Protein AF-A0A1B1AIW1-F1 (afdb_monomer_lite)

Foldseek 3Di:
DDDDDDDDDPPDPDPPDDPVVVVVVVVVVVCVDVVNVPDPVVVLVLLLLLLVLLQVLLVVLQVVLVCCQVCVVVCLVVQLVCLVDLVNLLVQLQVLLVQLCCQCVSQVDDPDPSSVVSNVSSVVSNVSSCCSNPPSVVVNVVSVVCSVCVVVSNVVSVVSNVSSNVSNCSNPPPDSPD

Organism: NCBI:txid1759059

Sequence (178 aa):
MAYAGHALRHDAFAPKHDPIAANTRLIRRIDALPLSREGNPMTEAQAAATRFCARVIGPYYIVMAITLLTRQHTFELLLPTFMQNAPLVLTAGAFTLIAGLVLFTGHHHWSSPAAIAVSLTGILAALKGASLMAAPEFGAQLTAITIRAPLLLQGAAVLLLLFGAWLSFVGWFAKRSA

pLDDT: mean 85.56, std 14.6, range [38.72, 98.44]

Radius of gyration: 31.73 Å; chains: 1; bounding box: 42×29×128 Å

Structure (mmCIF, N/CA/C/O backbone):
data_AF-A0A1B1AIW1-F1
#
_entry.id   AF-A0A1B1AIW1-F1
#
loop_
_atom_site.group_PDB
_atom_site.id
_atom_site.type_symbol
_atom_site.label_atom_id
_atom_site.label_alt_id
_atom_site.label_comp_id
_atom_site.label_asym_id
_atom_site.label_entity_id
_atom_site.label_seq_id
_atom_site.pdbx_PDB_ins_code
_atom_site.Cartn_x
_atom_site.Cartn_y
_atom_site.Cartn_z
_atom_site.occupancy
_atom_site.B_iso_or_equiv
_atom_site.auth_seq_id
_atom_site.auth_comp_id
_atom_site.auth_asym_id
_atom_site.auth_atom_id
_atom_site.pdbx_PDB_model_num
ATOM 1 N N . MET A 1 1 ? 14.151 2.125 -108.365 1.00 48.06 1 MET A N 1
ATOM 2 C CA . MET A 1 1 ? 14.372 3.245 -107.425 1.00 48.06 1 MET A CA 1
ATOM 3 C C . MET A 1 1 ? 13.626 2.927 -106.139 1.00 48.06 1 MET A C 1
ATOM 5 O O . MET A 1 1 ? 12.408 2.996 -106.135 1.00 48.06 1 MET A O 1
ATOM 9 N N . ALA A 1 2 ? 14.335 2.478 -105.101 1.00 45.22 2 ALA A N 1
ATOM 10 C CA . ALA A 1 2 ? 13.767 2.101 -103.807 1.00 45.22 2 ALA A CA 1
ATOM 11 C C . ALA A 1 2 ? 14.325 3.055 -102.744 1.00 45.22 2 ALA A C 1
ATOM 13 O O . ALA A 1 2 ? 15.537 3.098 -102.549 1.00 45.22 2 ALA A O 1
ATOM 14 N N . TYR A 1 3 ? 13.458 3.838 -102.101 1.00 44.50 3 TYR A N 1
ATOM 15 C CA . TYR A 1 3 ? 13.827 4.677 -100.961 1.00 44.50 3 TYR A CA 1
ATOM 16 C C . TYR A 1 3 ? 13.468 3.941 -99.669 1.00 44.50 3 TYR A C 1
ATOM 18 O O . TYR A 1 3 ? 12.305 3.640 -99.408 1.00 44.50 3 TYR A O 1
ATOM 26 N N . ALA A 1 4 ? 14.506 3.607 -98.905 1.00 51.66 4 ALA A N 1
ATOM 27 C CA . ALA A 1 4 ? 14.448 2.896 -97.639 1.00 51.66 4 ALA A CA 1
ATOM 28 C C . ALA A 1 4 ? 14.027 3.830 -96.492 1.00 51.66 4 ALA A C 1
ATOM 30 O O . ALA A 1 4 ? 14.515 4.955 -96.379 1.00 51.66 4 ALA A O 1
ATOM 31 N N . GLY A 1 5 ? 13.129 3.340 -95.634 1.00 53.28 5 GLY A N 1
ATOM 32 C CA . GLY A 1 5 ? 12.676 4.020 -94.426 1.00 53.28 5 GLY A CA 1
ATOM 33 C C . GLY A 1 5 ? 13.769 4.078 -93.359 1.00 53.28 5 GLY A C 1
ATOM 34 O O . GLY A 1 5 ? 14.311 3.054 -92.947 1.00 53.28 5 GLY A O 1
ATOM 35 N N . HIS A 1 6 ? 14.069 5.289 -92.899 1.00 56.53 6 HIS A N 1
ATOM 36 C CA . HIS A 1 6 ? 14.989 5.544 -91.799 1.00 56.53 6 HIS A CA 1
ATOM 37 C C . HIS A 1 6 ? 14.205 5.491 -90.480 1.00 56.53 6 HIS A C 1
ATOM 39 O O . HIS A 1 6 ? 13.478 6.420 -90.134 1.00 56.53 6 HIS A O 1
ATOM 45 N N . ALA A 1 7 ? 14.316 4.379 -89.753 1.00 56.69 7 ALA A N 1
ATOM 46 C CA . ALA A 1 7 ? 13.743 4.236 -88.420 1.00 56.69 7 ALA A CA 1
ATOM 47 C C . ALA A 1 7 ? 14.494 5.142 -87.429 1.00 56.69 7 ALA A C 1
ATOM 49 O O . ALA A 1 7 ? 15.702 5.002 -87.233 1.00 56.69 7 ALA A O 1
ATOM 50 N N . LEU A 1 8 ? 13.779 6.084 -86.813 1.00 56.38 8 LEU A N 1
ATOM 51 C CA . LEU A 1 8 ? 14.276 6.889 -85.701 1.00 56.38 8 LEU A CA 1
ATOM 52 C C . LEU A 1 8 ? 14.371 6.001 -84.456 1.00 56.38 8 LEU A C 1
ATOM 54 O O . LEU A 1 8 ? 13.362 5.584 -83.886 1.00 56.38 8 LEU A O 1
ATOM 58 N N . ARG A 1 9 ? 15.603 5.690 -84.050 1.00 58.81 9 ARG A N 1
ATOM 59 C CA . ARG A 1 9 ? 15.906 5.055 -82.768 1.00 58.81 9 ARG A CA 1
ATOM 60 C C . ARG A 1 9 ? 15.683 6.084 -81.659 1.00 58.81 9 ARG A C 1
ATOM 62 O O . ARG A 1 9 ? 16.465 7.015 -81.494 1.00 58.81 9 ARG A O 1
ATOM 69 N N . HIS A 1 10 ? 14.583 5.935 -80.929 1.00 56.31 10 HIS A N 1
ATOM 70 C CA . HIS A 1 10 ? 14.381 6.608 -79.651 1.00 56.31 10 HIS A CA 1
ATOM 71 C C . HIS A 1 10 ? 15.210 5.882 -78.591 1.00 56.31 10 HIS A C 1
ATOM 73 O O . HIS A 1 10 ? 14.721 4.992 -77.895 1.00 56.31 10 HIS A O 1
ATOM 79 N N . ASP A 1 11 ? 16.482 6.250 -78.494 1.00 56.09 11 ASP A N 1
ATOM 80 C CA . ASP A 1 11 ? 17.360 5.796 -77.425 1.00 56.09 11 ASP A CA 1
ATOM 81 C C . ASP A 1 11 ? 16.906 6.490 -76.134 1.00 56.09 11 ASP A C 1
ATOM 83 O O . ASP A 1 11 ? 17.206 7.655 -75.871 1.00 56.09 11 ASP A O 1
ATOM 87 N N . ALA A 1 12 ? 16.073 5.786 -75.369 1.00 59.56 12 ALA A N 1
ATOM 88 C CA . ALA A 1 12 ? 15.528 6.247 -74.105 1.00 59.56 12 ALA A CA 1
ATOM 89 C C . ALA A 1 12 ? 16.661 6.636 -73.141 1.00 59.56 12 ALA A C 1
ATOM 91 O O . ALA A 1 12 ? 17.492 5.808 -72.761 1.00 59.56 12 ALA A O 1
ATOM 92 N N . PHE A 1 13 ? 16.664 7.900 -72.718 1.00 59.50 13 PHE A N 1
ATOM 93 C CA . PHE A 1 13 ? 17.493 8.416 -71.634 1.00 59.50 13 PHE A CA 1
ATOM 94 C C . PHE A 1 13 ? 17.043 7.768 -70.316 1.00 59.50 13 PHE A C 1
ATOM 96 O O . PHE A 1 13 ? 16.224 8.314 -69.581 1.00 59.50 13 PHE A O 1
ATOM 103 N N . ALA A 1 14 ? 17.523 6.557 -70.038 1.00 61.59 14 ALA A N 1
ATOM 104 C CA . ALA A 1 14 ? 17.339 5.914 -68.746 1.00 61.59 14 ALA A CA 1
ATOM 105 C C . ALA A 1 14 ? 18.291 6.583 -67.736 1.00 61.59 14 ALA A C 1
ATOM 107 O O . ALA A 1 14 ? 19.512 6.492 -67.909 1.00 61.59 14 ALA A O 1
ATOM 108 N N . PRO A 1 15 ? 17.791 7.268 -66.690 1.00 60.31 15 PRO A N 1
ATOM 109 C CA . PRO A 1 15 ? 18.654 7.880 -65.690 1.00 60.31 15 PRO A CA 1
ATOM 110 C C . PRO A 1 15 ? 19.443 6.781 -64.964 1.00 60.31 15 PRO A C 1
ATOM 112 O O . PRO A 1 15 ? 18.893 5.969 -64.227 1.00 60.31 15 PRO A O 1
ATOM 115 N N . LYS A 1 16 ? 20.761 6.750 -65.191 1.00 64.94 16 LYS A N 1
ATOM 116 C CA . LYS A 1 16 ? 21.698 5.732 -64.673 1.00 64.94 16 LYS A CA 1
ATOM 117 C C . LYS A 1 16 ? 21.866 5.768 -63.145 1.00 64.94 16 LYS A C 1
ATOM 119 O O . LYS A 1 16 ? 22.509 4.895 -62.570 1.00 64.94 16 LYS A O 1
ATOM 124 N N . HIS A 1 17 ? 21.290 6.763 -62.483 1.00 64.88 17 HIS A N 1
ATOM 125 C CA . HIS A 1 17 ? 21.322 6.917 -61.040 1.00 64.88 17 HIS A CA 1
ATOM 126 C C . HIS A 1 17 ? 19.939 7.363 -60.581 1.00 64.88 17 HIS A C 1
ATOM 128 O O . HIS A 1 17 ? 19.548 8.498 -60.829 1.00 64.88 17 HIS A O 1
ATOM 134 N N . ASP A 1 18 ? 19.199 6.466 -59.933 1.00 71.94 18 ASP A N 1
ATOM 135 C CA . ASP A 1 18 ? 17.988 6.834 -59.207 1.00 71.94 18 ASP A CA 1
ATOM 136 C C . ASP A 1 18 ? 18.401 7.257 -57.783 1.00 71.94 18 ASP A C 1
ATOM 138 O O . ASP A 1 18 ? 18.734 6.397 -56.952 1.00 71.94 18 ASP A O 1
ATOM 142 N N . PRO A 1 19 ? 18.454 8.570 -57.485 1.00 68.56 19 PRO A N 1
ATOM 143 C CA . PRO A 1 19 ? 18.841 9.056 -56.166 1.00 68.56 19 PRO A CA 1
ATOM 144 C C . PRO A 1 19 ? 17.846 8.622 -55.082 1.00 68.56 19 PRO A C 1
ATOM 146 O O . PRO A 1 19 ? 18.241 8.471 -53.926 1.00 68.56 19 PRO A O 1
ATOM 149 N N . ILE A 1 20 ? 16.584 8.352 -55.437 1.00 67.50 20 ILE A N 1
ATOM 150 C CA . ILE A 1 20 ? 15.545 7.924 -54.497 1.00 67.50 20 ILE A CA 1
ATOM 151 C C . ILE A 1 20 ? 15.824 6.485 -54.058 1.00 67.50 20 ILE A C 1
ATOM 153 O O . ILE A 1 20 ? 15.884 6.209 -52.859 1.00 67.50 20 ILE A O 1
ATOM 157 N N . ALA A 1 21 ? 16.118 5.588 -55.003 1.00 70.88 21 ALA A N 1
ATOM 158 C CA . ALA A 1 21 ? 16.464 4.199 -54.697 1.00 70.88 21 ALA A CA 1
ATOM 159 C C . ALA A 1 21 ? 17.760 4.059 -53.875 1.00 70.88 21 ALA A C 1
ATOM 161 O O . ALA A 1 21 ? 17.904 3.106 -53.102 1.00 70.88 21 ALA A O 1
ATOM 162 N N . ALA A 1 22 ? 18.717 4.980 -54.030 1.00 72.38 22 ALA A N 1
ATOM 163 C CA . ALA A 1 22 ? 19.907 5.042 -53.181 1.00 72.38 22 ALA A CA 1
ATOM 164 C C . ALA A 1 22 ? 19.551 5.489 -51.752 1.00 72.38 22 ALA A C 1
ATOM 166 O O . ALA A 1 22 ? 20.000 4.874 -50.782 1.00 72.38 22 ALA A O 1
ATOM 167 N N . ASN A 1 23 ? 18.681 6.492 -51.620 1.00 73.31 23 ASN A N 1
ATOM 168 C CA . ASN A 1 23 ? 18.261 7.025 -50.329 1.00 73.31 23 ASN A CA 1
ATOM 169 C C . ASN A 1 23 ? 17.436 6.002 -49.521 1.00 73.31 23 ASN A C 1
ATOM 171 O O . ASN A 1 23 ? 17.689 5.790 -48.338 1.00 73.31 23 ASN A O 1
ATOM 175 N N . THR A 1 24 ? 16.540 5.248 -50.168 1.00 73.44 24 THR A N 1
ATOM 176 C CA . THR A 1 24 ? 15.773 4.172 -49.509 1.00 73.44 24 THR A CA 1
ATOM 177 C C . THR A 1 24 ? 16.671 3.058 -48.958 1.00 73.44 24 THR A C 1
ATOM 179 O O . THR A 1 24 ? 16.373 2.475 -47.914 1.00 73.44 24 THR A O 1
ATOM 182 N N . ARG A 1 25 ? 17.796 2.756 -49.625 1.00 78.81 25 ARG A N 1
ATOM 183 C CA . ARG A 1 25 ? 18.777 1.773 -49.129 1.00 78.81 25 ARG A CA 1
ATOM 184 C C . ARG A 1 25 ? 19.556 2.292 -47.928 1.00 78.81 25 ARG A C 1
ATOM 186 O O . ARG A 1 25 ? 19.860 1.501 -47.039 1.00 78.81 25 ARG A O 1
ATOM 193 N N . LEU A 1 26 ? 19.878 3.584 -47.902 1.00 72.06 26 LEU A N 1
ATOM 194 C CA . LEU A 1 26 ? 20.548 4.215 -46.767 1.00 72.06 26 LEU A CA 1
ATOM 195 C C . LEU A 1 26 ? 19.629 4.272 -45.545 1.00 72.06 26 LEU A C 1
ATOM 197 O O . LEU A 1 26 ? 20.054 3.856 -44.475 1.00 72.06 26 LEU A O 1
ATOM 201 N N . ILE A 1 27 ? 18.361 4.654 -45.718 1.00 69.75 27 ILE A N 1
ATOM 202 C CA . ILE A 1 27 ? 17.360 4.663 -44.638 1.00 69.75 27 ILE A CA 1
ATOM 203 C C . ILE A 1 27 ? 17.164 3.249 -44.074 1.00 69.75 27 ILE A C 1
ATOM 205 O O . ILE A 1 27 ? 17.329 3.043 -42.877 1.00 69.75 27 ILE A O 1
ATOM 209 N N . ARG A 1 28 ? 16.973 2.233 -44.931 1.00 77.44 28 ARG A N 1
ATOM 210 C CA . ARG A 1 28 ? 16.903 0.830 -44.474 1.00 77.44 28 ARG A CA 1
ATOM 211 C C . ARG A 1 28 ? 18.165 0.356 -43.757 1.00 77.44 28 ARG A C 1
ATOM 213 O O . ARG A 1 28 ? 18.074 -0.501 -42.885 1.00 77.44 28 ARG A O 1
ATOM 220 N N . ARG A 1 29 ? 19.346 0.841 -44.154 1.00 74.50 29 ARG A N 1
ATOM 221 C CA . ARG A 1 29 ? 20.604 0.512 -43.470 1.00 74.50 29 ARG A CA 1
ATOM 222 C C . ARG A 1 29 ? 20.681 1.172 -42.103 1.00 74.50 29 ARG A C 1
ATOM 224 O O . ARG A 1 29 ? 21.110 0.494 -41.183 1.00 74.50 29 ARG A O 1
ATOM 231 N N . ILE A 1 30 ? 20.246 2.425 -41.977 1.00 68.69 30 ILE A N 1
ATOM 232 C CA . ILE A 1 30 ? 20.160 3.149 -40.703 1.00 68.69 30 ILE A CA 1
ATOM 233 C C . ILE A 1 30 ? 19.178 2.442 -39.762 1.00 68.69 30 ILE A C 1
ATOM 235 O O . ILE A 1 30 ? 19.544 2.167 -38.626 1.00 68.69 30 ILE A O 1
ATOM 239 N N . ASP A 1 31 ? 18.005 2.022 -40.242 1.00 68.88 31 ASP A N 1
ATOM 240 C CA . ASP A 1 31 ? 17.035 1.239 -39.453 1.00 68.88 31 ASP A CA 1
ATOM 241 C C . ASP A 1 31 ? 17.562 -0.154 -39.061 1.00 68.88 31 ASP A C 1
ATOM 243 O O . ASP A 1 31 ? 17.150 -0.744 -38.062 1.00 68.88 31 ASP A O 1
ATOM 247 N N . ALA A 1 32 ? 18.480 -0.707 -39.858 1.00 69.62 32 ALA A N 1
ATOM 248 C CA . ALA A 1 32 ? 19.135 -1.979 -39.583 1.00 69.62 32 ALA A CA 1
ATOM 249 C C . ALA A 1 32 ? 20.364 -1.850 -38.668 1.00 69.62 32 ALA A C 1
ATOM 251 O O . ALA A 1 32 ? 20.879 -2.887 -38.236 1.00 69.62 32 ALA A O 1
ATOM 252 N N . LEU A 1 33 ? 20.835 -0.629 -38.369 1.00 73.12 33 LEU A N 1
ATOM 253 C CA . LEU A 1 33 ? 21.916 -0.425 -37.409 1.00 73.12 33 LEU A CA 1
ATOM 254 C C . LEU A 1 33 ? 21.439 -0.835 -36.008 1.00 73.12 33 LEU A C 1
ATOM 256 O O . LEU A 1 33 ? 20.312 -0.520 -35.625 1.00 73.12 33 LEU A O 1
ATOM 260 N N . PRO A 1 34 ? 22.297 -1.497 -35.215 1.00 60.00 34 PRO A N 1
ATOM 261 C CA . PRO A 1 34 ? 21.954 -1.903 -33.853 1.00 60.00 34 PRO A CA 1
ATOM 262 C C . PRO A 1 34 ? 21.547 -0.708 -32.975 1.00 60.00 34 PRO A C 1
ATOM 264 O O . PRO A 1 34 ? 20.620 -0.839 -32.189 1.00 60.00 34 PRO A O 1
ATOM 267 N N . LEU A 1 35 ? 22.125 0.477 -33.211 1.00 62.84 35 LEU A N 1
ATOM 268 C CA . LEU A 1 35 ? 21.781 1.731 -32.521 1.00 62.84 35 LEU A CA 1
ATOM 269 C C . LEU A 1 35 ? 20.315 2.170 -32.703 1.00 62.84 35 LEU A C 1
ATOM 271 O O . LEU A 1 35 ? 19.798 2.900 -31.867 1.00 62.84 35 LEU A O 1
ATOM 275 N N . SER A 1 36 ? 19.651 1.742 -33.781 1.00 59.41 36 SER A N 1
ATOM 276 C CA . SER A 1 36 ? 18.246 2.073 -34.075 1.00 5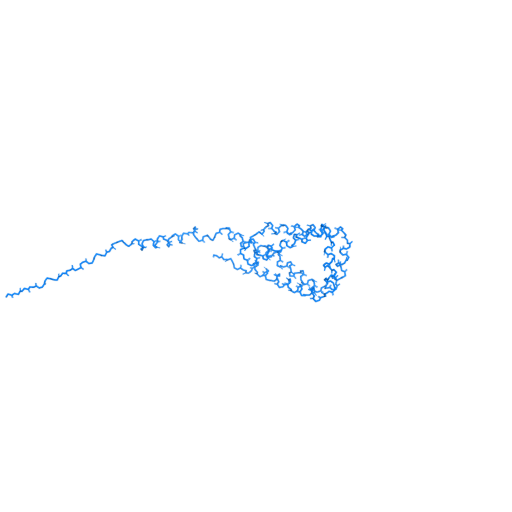9.41 36 SER A CA 1
ATOM 277 C C . SER A 1 36 ? 17.270 1.021 -33.535 1.00 59.41 36 SER A C 1
ATOM 279 O O . SER A 1 36 ? 16.076 1.287 -33.419 1.00 59.41 36 SER A O 1
ATOM 281 N N . ARG A 1 37 ? 17.771 -0.188 -33.241 1.00 56.66 37 ARG A N 1
ATOM 282 C CA . ARG A 1 37 ? 17.008 -1.323 -32.696 1.00 56.66 37 ARG A CA 1
ATOM 283 C C . ARG A 1 37 ? 17.148 -1.491 -31.190 1.00 56.66 37 ARG A C 1
ATOM 285 O O . ARG A 1 37 ? 16.364 -2.234 -30.613 1.00 56.66 37 ARG A O 1
ATOM 292 N N . GLU A 1 38 ? 18.120 -0.840 -30.561 1.00 60.28 38 GLU A N 1
ATOM 293 C CA . GLU A 1 38 ? 18.143 -0.712 -29.110 1.00 60.28 38 GLU A CA 1
ATOM 294 C C . GLU A 1 38 ? 16.918 0.111 -28.704 1.00 60.28 38 GLU A C 1
ATOM 296 O O . GLU A 1 38 ? 16.870 1.329 -28.894 1.00 60.28 38 GLU A O 1
ATOM 301 N N . GLY A 1 39 ? 15.878 -0.572 -28.213 1.00 60.44 39 GLY A N 1
ATOM 302 C CA . GLY A 1 39 ? 14.730 0.082 -27.604 1.00 60.44 39 GLY A CA 1
ATOM 303 C C . GLY A 1 39 ? 15.249 1.109 -26.607 1.00 60.44 39 GLY A C 1
ATOM 304 O O . GLY A 1 39 ? 16.187 0.817 -25.869 1.00 60.44 39 GLY A O 1
ATOM 305 N N . ASN A 1 40 ? 14.694 2.328 -26.637 1.00 70.06 40 ASN A N 1
ATOM 306 C CA . ASN A 1 40 ? 15.166 3.437 -25.808 1.00 70.06 40 ASN A CA 1
ATOM 307 C C . ASN A 1 40 ? 15.509 2.912 -24.399 1.00 70.06 40 ASN A C 1
ATOM 309 O O . ASN A 1 40 ? 14.592 2.456 -23.705 1.00 70.06 40 ASN A O 1
ATOM 313 N N . PRO A 1 41 ? 16.785 2.944 -23.965 1.00 69.75 41 PRO A N 1
ATOM 314 C CA . PRO A 1 41 ? 17.213 2.275 -22.738 1.00 69.75 41 PRO A CA 1
ATOM 315 C C . PRO A 1 41 ? 16.435 2.784 -21.518 1.00 69.75 41 PRO A C 1
ATOM 317 O O . PRO A 1 41 ? 16.209 2.046 -20.557 1.00 69.75 41 PRO A O 1
ATOM 320 N N . MET A 1 42 ? 15.928 4.023 -21.582 1.00 68.00 42 MET A N 1
ATOM 321 C CA . MET A 1 42 ? 15.026 4.576 -20.574 1.00 68.00 42 MET A CA 1
ATOM 322 C C . MET A 1 42 ? 13.681 3.837 -20.504 1.00 68.00 42 MET A C 1
ATOM 324 O O . MET A 1 42 ? 13.185 3.582 -19.410 1.00 68.00 42 MET A O 1
ATOM 328 N N . THR A 1 43 ? 13.084 3.467 -21.638 1.00 80.56 43 THR A N 1
ATOM 329 C CA . THR A 1 43 ? 11.799 2.750 -21.701 1.00 80.56 43 THR A CA 1
ATOM 330 C C . THR A 1 43 ? 11.935 1.308 -21.214 1.00 80.56 43 THR A C 1
ATOM 332 O O . THR A 1 43 ? 11.065 0.818 -20.488 1.00 80.56 43 THR A O 1
ATOM 335 N N . GLU A 1 44 ? 13.042 0.635 -21.535 1.00 83.25 44 GLU A N 1
ATOM 336 C CA . GLU A 1 44 ? 13.319 -0.712 -21.023 1.00 83.25 44 GLU A CA 1
ATOM 337 C C . GLU A 1 44 ? 13.526 -0.720 -19.505 1.00 83.25 44 GLU A C 1
ATOM 339 O O . GLU A 1 44 ? 12.948 -1.560 -18.803 1.00 83.25 44 GLU A O 1
ATOM 344 N N . ALA A 1 45 ? 14.297 0.246 -18.992 1.00 86.12 45 ALA A N 1
ATOM 345 C CA . ALA A 1 45 ? 14.521 0.430 -17.562 1.00 86.12 45 ALA A CA 1
ATOM 346 C C . ALA A 1 45 ? 13.210 0.731 -16.816 1.00 86.12 45 ALA A C 1
ATOM 348 O O . ALA A 1 45 ? 12.929 0.108 -15.792 1.00 86.12 45 ALA A O 1
ATOM 349 N N . GLN A 1 46 ? 12.361 1.606 -17.365 1.00 88.75 46 GLN A N 1
ATOM 350 C CA . GLN A 1 46 ? 11.024 1.885 -16.831 1.00 88.75 46 GLN A CA 1
ATOM 351 C C . GLN A 1 46 ? 10.161 0.616 -16.782 1.00 88.75 46 GLN A C 1
ATOM 353 O O . GLN A 1 46 ? 9.597 0.268 -15.745 1.00 88.75 46 GLN A O 1
ATOM 358 N N . ALA A 1 47 ? 10.093 -0.145 -17.876 1.00 88.50 47 ALA A N 1
ATOM 359 C CA . ALA A 1 47 ? 9.327 -1.389 -17.898 1.00 88.50 47 ALA A CA 1
ATOM 360 C C . ALA A 1 47 ? 9.870 -2.425 -16.893 1.00 88.50 47 ALA A C 1
ATOM 362 O O . ALA A 1 47 ? 9.103 -3.195 -16.306 1.00 88.50 47 ALA A O 1
ATOM 363 N N . ALA A 1 48 ? 11.188 -2.463 -16.674 1.00 90.38 48 ALA A N 1
ATOM 364 C CA . ALA A 1 48 ? 11.806 -3.316 -15.665 1.00 90.38 48 ALA A CA 1
ATOM 365 C C . ALA A 1 48 ? 11.436 -2.892 -14.237 1.00 90.38 48 ALA A C 1
ATOM 367 O O . ALA A 1 48 ? 11.075 -3.764 -13.443 1.00 90.38 48 ALA A O 1
ATOM 368 N N . ALA A 1 49 ? 11.446 -1.590 -13.939 1.00 91.69 49 ALA A N 1
ATOM 369 C CA . ALA A 1 49 ? 11.026 -1.046 -12.650 1.00 91.69 49 ALA A CA 1
ATOM 370 C C . ALA A 1 49 ? 9.556 -1.382 -12.344 1.00 91.69 49 ALA A C 1
ATOM 372 O O . ALA A 1 49 ? 9.270 -1.928 -11.277 1.00 91.69 49 ALA A O 1
ATOM 373 N N . THR A 1 50 ? 8.632 -1.189 -13.299 1.00 93.25 50 THR A N 1
ATOM 374 C CA . THR A 1 50 ? 7.220 -1.589 -13.120 1.00 93.25 50 THR A CA 1
ATOM 375 C C . THR A 1 50 ? 7.089 -3.069 -12.791 1.00 93.25 50 THR A C 1
ATOM 377 O O . THR A 1 50 ? 6.383 -3.430 -11.851 1.00 93.25 50 THR A O 1
ATOM 380 N N . ARG A 1 51 ? 7.779 -3.946 -13.533 1.00 92.75 51 ARG A N 1
ATOM 381 C CA . ARG A 1 51 ? 7.722 -5.394 -13.280 1.00 92.75 51 ARG A CA 1
ATOM 382 C C . ARG A 1 51 ? 8.283 -5.752 -11.910 1.00 92.75 51 ARG A C 1
ATOM 384 O O . ARG A 1 51 ? 7.718 -6.612 -11.242 1.00 92.75 51 ARG A O 1
ATOM 391 N N . PHE A 1 52 ? 9.373 -5.112 -11.492 1.00 93.12 52 PHE A N 1
ATOM 392 C CA . PHE A 1 52 ? 9.951 -5.324 -10.169 1.00 93.12 52 PHE A CA 1
ATOM 393 C C . PHE A 1 52 ? 8.956 -4.953 -9.062 1.00 93.12 52 PHE A C 1
ATOM 395 O O . PHE A 1 52 ? 8.655 -5.791 -8.216 1.00 93.12 52 PHE A O 1
ATOM 402 N N . CYS A 1 53 ? 8.365 -3.758 -9.117 1.00 94.19 53 CYS A N 1
ATOM 403 C CA . CYS A 1 53 ? 7.356 -3.339 -8.145 1.00 94.19 53 CYS A CA 1
ATOM 404 C C . CYS A 1 53 ? 6.119 -4.248 -8.166 1.00 94.19 53 CYS A C 1
ATOM 406 O O . CYS A 1 53 ? 5.636 -4.658 -7.111 1.00 94.19 53 CYS A O 1
ATOM 408 N N . ALA A 1 54 ? 5.639 -4.632 -9.352 1.00 94.94 54 ALA A N 1
ATOM 409 C CA . ALA A 1 54 ? 4.493 -5.524 -9.505 1.00 94.94 54 ALA A CA 1
ATOM 410 C C . ALA A 1 54 ? 4.738 -6.917 -8.889 1.00 94.94 54 ALA A C 1
ATOM 412 O O . ALA A 1 54 ? 3.811 -7.508 -8.334 1.00 94.94 54 ALA A O 1
ATOM 413 N N . ARG A 1 55 ? 5.990 -7.410 -8.896 1.00 95.12 55 ARG A N 1
ATOM 414 C CA . ARG A 1 55 ? 6.384 -8.662 -8.220 1.00 95.12 55 ARG A CA 1
ATOM 415 C C . ARG A 1 55 ? 6.347 -8.598 -6.698 1.00 95.12 55 ARG A C 1
ATOM 417 O O . ARG A 1 55 ? 6.300 -9.631 -6.043 1.00 95.12 55 ARG A O 1
ATOM 424 N N . VAL A 1 56 ? 6.385 -7.407 -6.122 1.00 94.94 56 VAL A N 1
ATOM 425 C CA . VAL A 1 56 ? 6.306 -7.236 -4.668 1.00 94.94 56 VAL A CA 1
ATOM 426 C C . VAL A 1 56 ? 4.865 -6.943 -4.261 1.00 94.94 56 VAL A C 1
ATOM 428 O O . VAL A 1 56 ? 4.305 -7.623 -3.405 1.00 94.94 56 VAL A O 1
ATOM 431 N N . ILE A 1 57 ? 4.238 -5.970 -4.926 1.00 95.88 57 ILE A N 1
ATOM 432 C CA . ILE A 1 57 ? 2.892 -5.487 -4.596 1.00 95.88 57 ILE A CA 1
ATOM 433 C C . ILE A 1 57 ? 1.831 -6.557 -4.885 1.00 95.88 57 ILE A C 1
ATOM 435 O O . ILE A 1 57 ? 0.909 -6.734 -4.090 1.00 95.88 57 ILE A O 1
ATOM 439 N N . GLY A 1 58 ? 1.969 -7.291 -5.994 1.00 96.81 58 GLY A N 1
ATOM 440 C CA . GLY A 1 58 ? 0.996 -8.290 -6.433 1.00 96.81 58 GLY A CA 1
ATOM 441 C C . GLY A 1 58 ? 0.697 -9.358 -5.371 1.00 96.81 58 GLY A C 1
ATOM 442 O O . GLY A 1 58 ? -0.433 -9.405 -4.875 1.00 96.81 58 GLY A O 1
ATOM 443 N N . PRO A 1 59 ? 1.678 -10.183 -4.953 1.00 97.88 59 PRO A N 1
ATOM 444 C CA . PRO A 1 59 ? 1.450 -11.207 -3.937 1.00 97.88 59 PRO A CA 1
ATOM 445 C C . PRO A 1 59 ? 1.102 -10.632 -2.576 1.00 97.88 59 PRO A C 1
ATOM 447 O O . PRO A 1 59 ? 0.305 -11.234 -1.863 1.00 97.88 59 PRO A O 1
ATOM 450 N N . TYR A 1 60 ? 1.664 -9.474 -2.216 1.00 97.12 60 TYR A N 1
ATOM 451 C CA . TYR A 1 60 ? 1.312 -8.803 -0.969 1.00 97.12 60 TYR A CA 1
ATOM 452 C C . TYR A 1 60 ? -0.201 -8.545 -0.896 1.00 97.12 60 TYR A C 1
ATOM 454 O O . TYR A 1 60 ? -0.845 -8.912 0.087 1.00 97.12 60 TYR A O 1
ATOM 462 N N . TYR A 1 61 ? -0.795 -8.008 -1.964 1.00 97.81 61 TYR A N 1
ATOM 463 C CA . TYR A 1 61 ? -2.238 -7.783 -2.033 1.00 97.81 61 TYR A CA 1
ATOM 464 C C . TYR A 1 61 ? -3.064 -9.059 -2.099 1.00 97.81 61 TYR A C 1
ATOM 466 O O . TYR A 1 61 ? -4.119 -9.109 -1.470 1.00 97.81 61 TYR A O 1
ATOM 474 N N . ILE A 1 62 ? -2.575 -10.108 -2.761 1.00 98.44 62 ILE A N 1
ATOM 475 C CA . ILE A 1 62 ? -3.233 -11.421 -2.735 1.00 98.44 62 ILE A CA 1
ATOM 476 C C . ILE A 1 62 ? -3.300 -11.960 -1.299 1.00 98.44 62 ILE A C 1
ATOM 478 O O . ILE A 1 62 ? -4.378 -12.321 -0.828 1.00 98.44 62 ILE A O 1
ATOM 482 N N . VAL A 1 63 ? -2.175 -11.979 -0.578 1.00 98.19 63 VAL A N 1
ATOM 483 C CA . VAL A 1 63 ? -2.109 -12.486 0.803 1.00 98.19 63 VAL A CA 1
ATOM 484 C C . VAL A 1 63 ? -2.989 -11.654 1.734 1.00 98.19 63 VAL A C 1
ATOM 486 O O . VAL A 1 63 ? -3.752 -12.219 2.521 1.00 98.19 63 VAL A O 1
ATOM 489 N N . MET A 1 64 ? -2.936 -10.323 1.623 1.00 95.94 64 MET A N 1
ATOM 490 C CA . MET A 1 64 ? -3.784 -9.428 2.414 1.00 95.94 64 MET A CA 1
ATOM 491 C C . MET A 1 64 ? -5.270 -9.655 2.136 1.00 95.94 64 MET A C 1
ATOM 493 O O . MET A 1 64 ? -6.052 -9.778 3.076 1.00 95.94 64 MET A O 1
ATOM 497 N N . ALA A 1 65 ? -5.664 -9.764 0.867 1.00 97.19 65 ALA A N 1
ATOM 498 C CA . ALA A 1 65 ? -7.051 -9.992 0.491 1.00 97.19 65 ALA A CA 1
ATOM 499 C C . ALA A 1 65 ? -7.576 -11.348 0.984 1.00 97.19 65 ALA A C 1
ATOM 501 O O . ALA A 1 65 ? -8.649 -11.402 1.580 1.00 97.19 65 ALA A O 1
ATOM 502 N N . ILE A 1 66 ? -6.808 -12.431 0.815 1.00 97.69 66 ILE A N 1
ATOM 503 C CA . ILE A 1 66 ? -7.170 -13.758 1.343 1.00 97.69 66 ILE A CA 1
ATOM 504 C C . ILE A 1 66 ? -7.322 -13.700 2.865 1.00 97.69 66 ILE A C 1
ATOM 506 O O . ILE A 1 66 ? -8.275 -14.246 3.420 1.00 97.69 66 ILE A O 1
ATOM 510 N N . THR A 1 67 ? -6.409 -13.012 3.547 1.00 96.06 67 THR A N 1
ATOM 511 C CA . THR A 1 67 ? -6.449 -12.855 5.004 1.00 96.06 67 THR A CA 1
ATOM 512 C C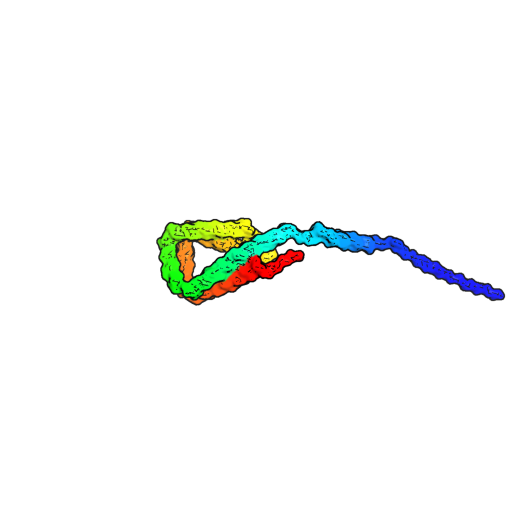 . THR A 1 67 ? -7.706 -12.102 5.449 1.00 96.06 67 THR A C 1
ATOM 514 O O . THR A 1 67 ? -8.370 -12.539 6.385 1.00 96.06 67 THR A O 1
ATOM 517 N N . LEU A 1 68 ? -8.093 -11.033 4.746 1.00 93.31 68 LEU A N 1
ATOM 518 C CA . LEU A 1 68 ? -9.332 -10.294 5.018 1.00 93.31 68 LEU A CA 1
ATOM 519 C C . LEU A 1 68 ? -10.587 -11.140 4.765 1.00 93.31 68 LEU A C 1
ATOM 521 O O . LEU A 1 68 ? -11.491 -11.139 5.594 1.00 93.31 68 LEU A O 1
ATOM 525 N N . LEU A 1 69 ? -10.629 -11.890 3.660 1.00 94.88 69 LEU A N 1
ATOM 526 C CA . LEU A 1 69 ? -11.778 -12.730 3.300 1.00 94.88 69 LEU A CA 1
ATOM 527 C C . LEU A 1 69 ? -11.960 -13.913 4.257 1.00 94.88 69 LEU A C 1
ATOM 529 O O . LEU A 1 69 ? -13.083 -14.272 4.594 1.00 94.88 69 LEU A O 1
ATOM 533 N N . THR A 1 70 ? -10.862 -14.520 4.707 1.00 96.06 70 THR A N 1
ATOM 534 C CA . THR A 1 70 ? -10.903 -15.709 5.575 1.00 96.06 70 THR A CA 1
ATOM 535 C C . THR A 1 70 ? -11.015 -15.372 7.058 1.00 96.06 70 THR A C 1
ATOM 537 O O . THR A 1 70 ? -11.509 -16.189 7.831 1.00 96.06 70 THR A O 1
ATOM 540 N N . ARG A 1 71 ? -10.558 -14.185 7.478 1.00 93.06 71 ARG A N 1
ATOM 541 C CA . ARG A 1 71 ? -10.503 -13.775 8.892 1.00 93.06 71 ARG A CA 1
ATOM 542 C C . ARG A 1 71 ? -11.277 -12.497 9.184 1.00 93.06 71 ARG A C 1
ATOM 544 O O . ARG A 1 71 ? -10.920 -11.763 10.102 1.00 93.06 71 ARG A O 1
ATOM 551 N N . GLN A 1 72 ? -12.340 -12.228 8.435 1.00 88.12 72 GLN A N 1
ATOM 552 C CA . GLN A 1 72 ? -13.092 -10.977 8.535 1.00 88.12 72 GLN A CA 1
ATOM 553 C C . GLN A 1 72 ? -13.510 -10.637 9.977 1.00 88.12 72 GLN A C 1
ATOM 555 O O . GLN A 1 72 ? -13.173 -9.565 10.473 1.00 88.12 72 GLN A O 1
ATOM 560 N N . HIS A 1 73 ? -14.136 -11.582 10.685 1.00 89.94 73 HIS A N 1
ATOM 561 C CA . HIS A 1 73 ? -14.556 -11.398 12.080 1.00 89.94 73 HIS A CA 1
ATOM 562 C C . HIS A 1 73 ? -13.378 -11.062 13.013 1.00 89.94 73 HIS A C 1
ATOM 564 O O . HIS A 1 73 ? -13.502 -10.279 13.950 1.00 89.94 73 HIS A O 1
ATOM 570 N N . THR A 1 74 ? -12.195 -11.627 12.758 1.00 90.06 74 THR A N 1
ATOM 571 C CA . THR A 1 74 ? -10.988 -11.289 13.521 1.00 90.06 74 THR A CA 1
ATOM 572 C C . THR A 1 74 ? -10.582 -9.833 13.293 1.00 90.06 74 THR A C 1
ATOM 574 O O . THR A 1 74 ? -10.241 -9.143 14.249 1.00 90.06 74 THR A O 1
ATOM 577 N N . PHE A 1 75 ? -10.646 -9.334 12.056 1.00 87.31 75 PHE A N 1
ATOM 578 C CA . PHE A 1 75 ? -10.346 -7.930 11.761 1.00 87.31 75 PHE A CA 1
ATOM 579 C C . PHE A 1 75 ? -11.368 -6.970 12.368 1.00 87.31 75 PHE A C 1
ATOM 581 O O . PHE A 1 75 ? -10.963 -5.928 12.876 1.00 87.31 75 PHE A O 1
ATOM 588 N N . GLU A 1 76 ? -12.653 -7.329 12.378 1.00 88.50 76 GLU A N 1
ATOM 589 C CA . GLU A 1 76 ? -13.712 -6.532 13.013 1.00 88.50 76 GLU A CA 1
ATOM 590 C C . GLU A 1 76 ? -13.443 -6.289 14.505 1.00 88.50 76 GLU A C 1
ATOM 592 O O . GLU A 1 76 ? -13.703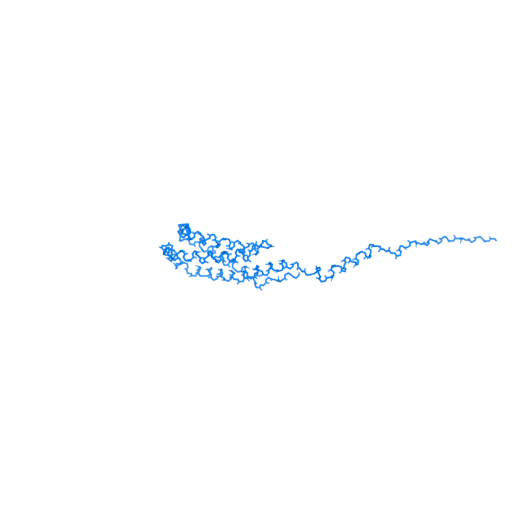 -5.198 15.009 1.00 88.50 76 GLU A O 1
ATOM 597 N N . LEU A 1 77 ? -12.845 -7.266 15.193 1.00 90.19 77 LEU A N 1
ATOM 598 C CA . LEU A 1 77 ? -12.454 -7.141 16.598 1.00 90.19 77 LEU A CA 1
ATOM 599 C C . LEU A 1 77 ? -11.095 -6.452 16.796 1.00 90.19 77 LEU A C 1
ATOM 601 O O . LEU A 1 77 ? -10.929 -5.693 17.748 1.00 90.19 77 LEU A O 1
ATOM 605 N N . LEU A 1 78 ? -10.115 -6.704 15.921 1.00 91.50 78 LEU A N 1
ATOM 606 C CA . LEU A 1 78 ? -8.745 -6.204 16.092 1.00 91.50 78 LEU A CA 1
ATOM 607 C C . LEU A 1 78 ? -8.560 -4.748 15.660 1.00 91.50 78 LEU A C 1
ATOM 609 O O . LEU A 1 78 ? -7.791 -4.021 16.286 1.00 91.50 78 LEU A O 1
ATOM 613 N N . LEU A 1 79 ? -9.224 -4.316 14.586 1.00 91.12 79 LEU A N 1
ATOM 614 C CA . LEU A 1 79 ? -9.057 -2.972 14.029 1.00 91.12 79 LEU A CA 1
ATOM 615 C C . LEU A 1 79 ? -9.403 -1.852 15.035 1.00 91.12 79 LEU A C 1
ATOM 617 O O . LEU A 1 79 ? -8.621 -0.903 15.125 1.00 91.12 79 LEU A O 1
ATOM 621 N N . PRO A 1 80 ? -10.489 -1.932 15.834 1.00 92.69 80 PRO A N 1
ATOM 622 C CA . PRO A 1 80 ? -10.772 -0.934 16.866 1.00 92.69 80 PRO A CA 1
ATOM 623 C C . PRO A 1 80 ? -9.679 -0.864 17.934 1.00 92.69 80 PRO A C 1
ATOM 625 O O . PRO A 1 80 ? -9.210 0.223 18.261 1.00 92.69 80 PRO A O 1
ATOM 628 N N . THR A 1 81 ? -9.227 -2.017 18.439 1.00 93.81 81 THR A N 1
ATOM 629 C CA . THR A 1 81 ? -8.158 -2.089 19.448 1.00 93.81 81 THR A CA 1
ATOM 630 C C . THR A 1 81 ? -6.835 -1.562 18.902 1.00 93.81 81 THR A C 1
ATOM 632 O O . THR A 1 81 ? -6.118 -0.851 19.603 1.00 93.81 81 THR A O 1
ATOM 635 N N . PHE A 1 82 ? -6.526 -1.857 17.638 1.00 93.62 82 PHE A N 1
ATOM 636 C CA . PHE A 1 82 ? -5.377 -1.288 16.946 1.00 93.62 82 PHE A CA 1
ATOM 637 C C . PHE A 1 82 ? -5.455 0.242 16.939 1.00 93.62 82 PHE A C 1
ATOM 639 O O . PHE A 1 82 ? -4.498 0.885 17.352 1.00 93.62 82 PHE A O 1
ATOM 646 N N . MET A 1 83 ? -6.599 0.825 16.553 1.00 94.25 83 MET A N 1
ATOM 647 C CA . MET A 1 83 ? -6.774 2.286 16.478 1.00 94.25 83 MET A CA 1
ATOM 648 C C . MET A 1 83 ? -6.736 2.985 17.844 1.00 94.25 83 MET A C 1
ATOM 650 O O . MET A 1 83 ? -6.451 4.176 17.910 1.00 94.25 83 MET A O 1
ATOM 654 N N . GLN A 1 84 ? -6.983 2.259 18.935 1.00 94.94 84 GLN A N 1
ATOM 655 C CA . GLN A 1 84 ? -6.870 2.774 20.304 1.00 94.94 84 GLN A CA 1
ATOM 656 C C . GLN A 1 84 ? -5.433 2.729 20.854 1.00 94.94 84 GLN A C 1
ATOM 658 O O . GLN A 1 84 ? -5.151 3.335 21.887 1.00 94.94 84 GLN A O 1
ATOM 663 N N . ASN A 1 85 ? -4.508 2.036 20.184 1.00 96.44 85 ASN A N 1
ATOM 664 C CA . ASN A 1 85 ? -3.122 1.899 20.621 1.00 96.44 85 ASN A CA 1
ATOM 665 C C . ASN A 1 85 ? -2.215 2.883 19.863 1.00 96.44 85 ASN A C 1
ATOM 667 O O . ASN A 1 85 ? -1.655 2.556 18.818 1.00 96.44 85 ASN A O 1
ATOM 671 N N . ALA A 1 86 ? -2.060 4.098 20.398 1.00 94.38 86 ALA A N 1
ATOM 672 C CA . ALA A 1 86 ? -1.334 5.178 19.724 1.00 94.38 86 ALA A CA 1
ATOM 673 C C . ALA A 1 86 ? 0.116 4.820 19.311 1.00 94.38 86 ALA A C 1
ATOM 675 O O . ALA A 1 86 ? 0.464 5.070 18.154 1.00 94.38 86 ALA A O 1
ATOM 676 N N . PRO A 1 87 ? 0.959 4.185 20.157 1.00 96.38 87 PRO A N 1
ATOM 677 C CA . PRO A 1 87 ? 2.296 3.749 19.738 1.00 96.38 87 PRO A CA 1
ATOM 678 C C . PRO A 1 87 ? 2.282 2.774 18.556 1.00 96.38 87 PRO A C 1
ATOM 680 O O . PRO A 1 87 ? 3.120 2.869 17.655 1.00 96.38 87 PRO A O 1
ATOM 683 N N . LEU A 1 88 ? 1.323 1.844 18.540 1.00 96.31 88 LEU A N 1
ATOM 684 C CA . LEU A 1 88 ? 1.168 0.869 17.465 1.00 96.31 88 LEU A CA 1
ATOM 685 C C . LEU A 1 88 ? 0.705 1.533 16.163 1.00 96.31 88 LEU A C 1
ATOM 687 O O . LEU A 1 88 ? 1.277 1.256 15.109 1.00 96.31 88 LEU A O 1
ATOM 691 N N . VAL A 1 89 ? -0.276 2.440 16.235 1.00 96.75 89 VAL A N 1
ATOM 692 C CA . VAL A 1 89 ? -0.761 3.219 15.083 1.00 96.75 89 VAL A CA 1
ATOM 693 C C . VAL A 1 89 ? 0.361 4.066 14.490 1.00 96.75 89 VAL A C 1
ATOM 695 O O . VAL A 1 89 ? 0.567 4.032 13.277 1.00 96.75 89 VAL A O 1
ATOM 698 N N . LEU A 1 90 ? 1.127 4.763 15.335 1.00 96.88 90 LEU A N 1
ATOM 699 C CA . LEU A 1 90 ? 2.259 5.586 14.909 1.00 96.88 90 LEU A CA 1
ATOM 700 C C . LEU A 1 90 ? 3.325 4.739 14.205 1.00 96.88 90 LEU A C 1
ATOM 702 O O . LEU A 1 90 ? 3.807 5.104 13.135 1.00 96.88 90 LEU A O 1
ATOM 706 N N . THR A 1 91 ? 3.658 3.584 14.782 1.00 97.88 91 THR A N 1
ATOM 707 C CA . THR A 1 91 ? 4.673 2.671 14.246 1.00 97.88 91 THR A CA 1
ATOM 708 C C . THR A 1 91 ? 4.231 2.075 12.910 1.00 97.88 91 THR A C 1
ATOM 710 O O . THR A 1 91 ? 4.980 2.100 11.934 1.00 97.88 91 THR A O 1
ATOM 713 N N . ALA A 1 92 ? 2.991 1.590 12.822 1.00 96.56 92 ALA A N 1
ATOM 714 C CA . ALA A 1 92 ? 2.422 1.098 11.573 1.00 96.56 92 ALA A CA 1
ATOM 715 C C . ALA A 1 92 ? 2.341 2.202 10.508 1.00 96.56 92 ALA A C 1
ATOM 717 O O . ALA A 1 92 ? 2.649 1.950 9.341 1.00 96.56 92 ALA A O 1
ATOM 718 N N . GLY A 1 93 ? 1.971 3.423 10.903 1.00 97.44 93 GLY A N 1
ATOM 719 C CA . GLY A 1 93 ? 1.974 4.607 10.047 1.00 97.44 93 GLY A CA 1
ATOM 720 C C . GLY A 1 93 ? 3.360 4.908 9.486 1.00 97.44 93 GLY A C 1
ATOM 721 O O . GLY A 1 93 ? 3.499 5.038 8.272 1.00 97.44 93 GLY A O 1
ATOM 722 N N . ALA A 1 94 ? 4.393 4.906 10.333 1.00 98.12 94 ALA A N 1
ATOM 723 C CA . ALA A 1 94 ? 5.779 5.140 9.932 1.00 98.12 94 ALA A CA 1
ATOM 724 C C . ALA A 1 94 ? 6.279 4.097 8.923 1.00 98.12 94 ALA A C 1
ATOM 726 O O . ALA A 1 94 ? 6.789 4.463 7.864 1.00 98.12 94 ALA A O 1
ATOM 727 N N . PHE A 1 95 ? 6.074 2.802 9.188 1.00 98.12 95 PHE A N 1
ATOM 728 C CA . PHE A 1 95 ? 6.458 1.750 8.240 1.00 98.12 95 PHE A CA 1
ATOM 729 C C . PHE A 1 95 ? 5.676 1.834 6.926 1.00 98.12 95 PHE A C 1
ATOM 731 O O . PHE A 1 95 ? 6.256 1.673 5.851 1.00 98.12 95 PH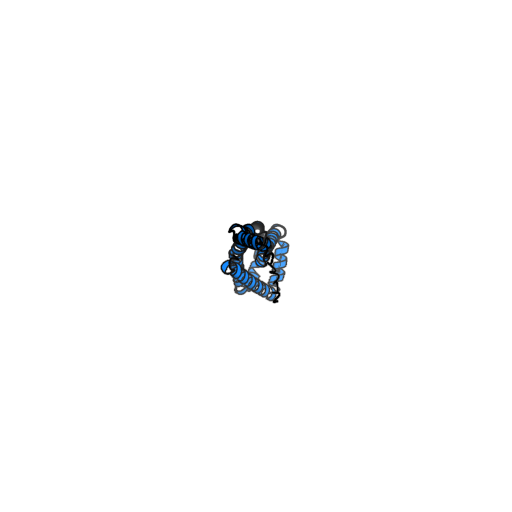E A O 1
ATOM 738 N N . THR A 1 96 ? 4.376 2.133 6.994 1.00 97.69 96 THR A N 1
ATOM 739 C CA . THR A 1 96 ? 3.533 2.304 5.800 1.00 97.69 96 THR A CA 1
ATOM 740 C C . THR A 1 96 ? 3.988 3.507 4.969 1.00 97.69 96 THR A C 1
ATOM 742 O O . THR A 1 96 ? 4.054 3.415 3.744 1.00 97.69 96 THR A O 1
ATOM 745 N N . LEU A 1 97 ? 4.353 4.615 5.622 1.00 98.19 97 LEU A N 1
ATOM 746 C CA . LEU A 1 97 ? 4.869 5.816 4.971 1.00 98.19 97 LEU A CA 1
ATOM 747 C C . LEU A 1 97 ? 6.206 5.537 4.282 1.00 98.19 97 LEU A C 1
ATOM 749 O O . LEU A 1 97 ? 6.354 5.861 3.108 1.00 98.19 97 LEU A O 1
ATOM 753 N N . ILE A 1 98 ? 7.149 4.893 4.976 1.00 98.12 98 ILE A N 1
ATOM 754 C CA . ILE A 1 98 ? 8.448 4.515 4.403 1.00 98.12 98 ILE A CA 1
ATOM 755 C C . ILE A 1 98 ? 8.242 3.629 3.171 1.00 98.12 98 ILE A C 1
ATOM 757 O O . ILE A 1 98 ? 8.794 3.924 2.113 1.00 98.12 98 ILE A O 1
ATOM 761 N N . ALA A 1 99 ? 7.405 2.592 3.266 1.00 96.19 99 ALA A N 1
ATOM 762 C CA . ALA A 1 99 ? 7.106 1.718 2.133 1.00 96.19 99 ALA A CA 1
ATOM 763 C C . ALA A 1 99 ? 6.486 2.488 0.951 1.00 96.19 99 ALA A C 1
ATOM 765 O O . ALA A 1 99 ? 6.897 2.298 -0.195 1.00 96.19 99 ALA A O 1
ATOM 766 N N . GLY A 1 100 ? 5.539 3.392 1.223 1.00 96.25 100 GLY A N 1
ATOM 767 C CA . GLY A 1 100 ? 4.915 4.240 0.207 1.00 96.25 100 GLY A CA 1
ATOM 768 C C . GLY A 1 100 ? 5.898 5.193 -0.473 1.00 96.25 100 GLY A C 1
ATOM 769 O O . GLY A 1 100 ? 5.902 5.290 -1.697 1.00 96.25 100 GLY A O 1
ATOM 770 N N . LEU A 1 101 ? 6.778 5.842 0.293 1.00 96.31 101 LEU A N 1
ATOM 771 C CA . LEU A 1 101 ? 7.812 6.735 -0.239 1.00 96.31 101 LEU A CA 1
ATOM 772 C C . LEU A 1 101 ? 8.859 5.977 -1.059 1.00 96.31 101 LEU A C 1
ATOM 774 O O . LEU A 1 101 ? 9.260 6.458 -2.118 1.00 96.31 101 LEU A O 1
ATOM 778 N N . VAL A 1 102 ? 9.270 4.783 -0.623 1.00 94.94 102 VAL A N 1
ATOM 779 C CA . VAL A 1 102 ? 10.173 3.913 -1.394 1.00 94.94 102 VAL A CA 1
ATOM 780 C C . VAL A 1 102 ? 9.533 3.525 -2.727 1.00 94.94 102 VAL A C 1
ATOM 782 O O . VAL A 1 102 ? 10.186 3.609 -3.764 1.00 94.94 102 VAL A O 1
ATOM 785 N N . LEU A 1 103 ? 8.248 3.159 -2.731 1.00 93.31 103 LEU A N 1
ATOM 786 C CA . LEU A 1 103 ? 7.530 2.854 -3.970 1.00 93.31 103 LEU A CA 1
ATOM 787 C C . LEU A 1 103 ? 7.374 4.081 -4.872 1.00 93.31 103 LEU A C 1
ATOM 789 O O . LEU A 1 103 ? 7.624 3.989 -6.069 1.00 93.31 103 LEU A O 1
ATOM 793 N N . PHE A 1 104 ? 6.993 5.228 -4.311 1.00 92.69 104 PHE A N 1
ATOM 794 C CA . PHE A 1 104 ? 6.796 6.463 -5.067 1.00 92.69 104 PHE A CA 1
ATOM 795 C C . PHE A 1 104 ? 8.095 6.967 -5.710 1.00 92.69 104 PHE A C 1
ATOM 797 O O . PHE A 1 104 ? 8.108 7.342 -6.880 1.00 92.69 104 PHE A O 1
ATOM 804 N N . THR A 1 105 ? 9.201 6.945 -4.962 1.00 89.19 105 THR A N 1
ATOM 805 C CA . THR A 1 105 ? 10.516 7.374 -5.466 1.00 89.19 105 THR A CA 1
ATOM 806 C C . THR A 1 105 ? 11.125 6.357 -6.427 1.00 89.19 105 THR A C 1
ATOM 808 O O . THR A 1 105 ? 11.698 6.746 -7.442 1.00 89.19 105 THR A O 1
ATOM 811 N N . GLY A 1 106 ? 10.959 5.059 -6.155 1.00 83.94 106 GLY A N 1
ATOM 812 C CA . GLY A 1 106 ? 11.427 3.980 -7.026 1.00 83.94 106 GLY A CA 1
ATOM 813 C C . GLY A 1 106 ? 10.627 3.832 -8.322 1.00 83.94 106 GLY A C 1
ATOM 814 O O . GLY A 1 106 ? 11.098 3.187 -9.258 1.00 83.94 106 GLY A O 1
ATOM 815 N N . HIS A 1 107 ? 9.430 4.419 -8.399 1.00 85.94 107 HIS A N 1
ATOM 816 C CA . HIS A 1 107 ? 8.536 4.267 -9.537 1.00 85.94 107 HIS A CA 1
ATOM 817 C C . HIS A 1 107 ? 7.680 5.528 -9.771 1.00 85.94 107 HIS A C 1
ATOM 819 O O . HIS A 1 107 ? 6.517 5.597 -9.381 1.00 85.94 107 HIS A O 1
ATOM 825 N N . HIS A 1 108 ? 8.246 6.529 -10.457 1.00 84.31 108 HIS A N 1
ATOM 826 C CA . HIS A 1 108 ? 7.549 7.783 -10.795 1.00 84.31 108 HIS A CA 1
ATOM 827 C C . HIS A 1 108 ? 6.901 7.782 -12.192 1.00 84.31 108 HIS A C 1
ATOM 829 O O . HIS A 1 108 ? 6.126 8.672 -12.511 1.00 84.31 108 HIS A O 1
ATOM 835 N N . HIS A 1 109 ? 7.203 6.839 -13.082 1.00 86.31 109 HIS A N 1
ATOM 836 C CA . HIS A 1 109 ? 6.758 6.942 -14.478 1.00 86.31 109 HIS A CA 1
ATOM 837 C C . HIS A 1 109 ? 5.329 6.412 -14.704 1.00 86.31 109 HIS A C 1
ATOM 839 O O . HIS A 1 109 ? 4.844 5.526 -14.002 1.00 86.31 109 HIS A O 1
ATOM 845 N N . TRP A 1 110 ? 4.664 6.944 -15.734 1.00 91.19 110 TRP A N 1
ATOM 846 C CA . TRP A 1 110 ? 3.240 6.714 -16.041 1.00 91.19 110 TRP A CA 1
ATOM 847 C C . TRP A 1 110 ? 3.053 6.123 -17.447 1.00 91.19 110 TRP A C 1
ATOM 849 O O . TRP A 1 110 ? 2.096 6.425 -18.150 1.00 91.19 110 TRP A O 1
ATOM 859 N N . SER A 1 111 ? 4.009 5.304 -17.888 1.00 87.56 111 SER A N 1
ATOM 860 C CA . SER A 1 111 ? 4.123 4.831 -19.275 1.00 87.56 111 SER A CA 1
ATOM 861 C C . SER A 1 111 ? 3.166 3.695 -19.659 1.00 87.56 111 SER A C 1
ATOM 863 O O . SER A 1 111 ? 3.014 3.399 -20.840 1.00 87.56 111 SER A O 1
ATOM 865 N N . SER A 1 112 ? 2.527 3.032 -18.693 1.00 90.25 112 SER A N 1
ATOM 866 C CA . SER A 1 112 ? 1.587 1.927 -18.935 1.00 90.25 112 SER A CA 1
ATOM 867 C C . SER A 1 112 ? 0.523 1.847 -17.835 1.00 90.25 112 SER A C 1
ATOM 869 O O . SER A 1 112 ? 0.756 2.360 -16.739 1.00 90.25 112 SER A O 1
ATOM 871 N N . PRO A 1 113 ? -0.612 1.152 -18.049 1.00 92.50 113 PRO A N 1
ATOM 872 C CA . PRO A 1 113 ? -1.626 0.971 -17.008 1.00 92.50 113 PRO A CA 1
ATOM 873 C C . PRO A 1 113 ? -1.072 0.360 -15.714 1.00 92.50 113 PRO A C 1
ATOM 875 O O . PRO A 1 113 ? -1.429 0.790 -14.622 1.00 92.50 113 PRO A O 1
ATOM 878 N N . ALA A 1 114 ? -0.151 -0.602 -15.827 1.00 92.50 114 ALA A N 1
ATOM 879 C CA . ALA A 1 114 ? 0.510 -1.194 -14.668 1.00 92.50 114 ALA A CA 1
ATOM 880 C C . ALA A 1 114 ? 1.449 -0.200 -13.969 1.00 92.50 114 ALA A C 1
ATOM 882 O O . ALA A 1 114 ? 1.503 -0.168 -12.743 1.00 92.50 114 ALA A O 1
ATOM 883 N N . ALA A 1 115 ? 2.149 0.641 -14.735 1.00 92.81 115 ALA A N 1
ATOM 884 C CA . ALA A 1 115 ? 2.988 1.694 -14.177 1.00 92.81 115 ALA A CA 1
ATOM 885 C C . ALA A 1 115 ? 2.144 2.701 -13.373 1.00 92.81 115 ALA A C 1
ATOM 887 O O . ALA A 1 115 ? 2.472 3.009 -12.233 1.00 92.81 115 ALA A O 1
ATOM 888 N N . ILE A 1 116 ? 1.005 3.130 -13.923 1.00 94.19 116 ILE A N 1
ATOM 889 C CA . ILE A 1 116 ? 0.048 4.013 -13.240 1.00 94.19 116 ILE A CA 1
ATOM 890 C C . ILE A 1 116 ? -0.457 3.361 -11.945 1.00 94.19 116 ILE A C 1
ATOM 892 O O . ILE A 1 116 ? -0.442 3.987 -10.888 1.00 94.19 116 ILE A O 1
ATOM 896 N N . ALA A 1 117 ? -0.857 2.090 -12.009 1.00 94.44 117 ALA A N 1
ATOM 897 C CA . ALA A 1 117 ? -1.344 1.327 -10.864 1.00 94.44 117 ALA A CA 1
ATOM 898 C C . ALA A 1 117 ? -0.314 1.239 -9.719 1.00 94.44 117 ALA A C 1
ATOM 900 O O . ALA A 1 117 ? -0.659 1.439 -8.551 1.00 94.44 117 ALA A O 1
ATOM 901 N N . VAL A 1 118 ? 0.955 0.982 -10.047 1.00 94.81 118 VAL A N 1
ATOM 902 C CA . VAL A 1 118 ? 2.062 0.944 -9.078 1.00 94.81 118 VAL A CA 1
ATOM 903 C C . VAL A 1 118 ? 2.323 2.329 -8.481 1.00 94.81 118 VAL A C 1
ATOM 905 O O . VAL A 1 118 ? 2.410 2.454 -7.259 1.00 94.81 118 VAL A O 1
ATOM 908 N N . SER A 1 119 ? 2.395 3.373 -9.309 1.00 94.81 119 SER A N 1
ATOM 909 C CA . SER A 1 119 ? 2.626 4.748 -8.848 1.00 94.81 119 SER A CA 1
ATOM 910 C C . SER A 1 119 ? 1.516 5.217 -7.903 1.00 94.81 119 SER A C 1
ATOM 912 O O . SER A 1 119 ? 1.793 5.736 -6.822 1.00 94.81 119 SER A O 1
ATOM 914 N N . LEU A 1 120 ? 0.251 4.961 -8.258 1.00 95.88 120 LEU A N 1
ATOM 915 C CA . LEU A 1 120 ? -0.896 5.260 -7.399 1.00 95.88 120 LEU A CA 1
ATOM 916 C C . LEU A 1 120 ? -0.847 4.471 -6.089 1.00 95.88 120 LEU A C 1
ATOM 918 O O . LEU A 1 120 ? -1.135 5.033 -5.037 1.00 95.88 120 LEU A O 1
ATOM 922 N N . THR A 1 121 ? -0.427 3.205 -6.126 1.00 96.25 121 THR A N 1
ATOM 923 C CA . THR A 1 121 ? -0.227 2.398 -4.913 1.00 96.25 121 THR A CA 1
ATOM 924 C C . THR A 1 121 ? 0.796 3.044 -3.973 1.00 96.25 121 THR A C 1
ATOM 926 O O . THR A 1 121 ? 0.534 3.159 -2.776 1.00 96.25 121 THR A O 1
ATOM 929 N N . GLY A 1 122 ? 1.928 3.518 -4.503 1.00 96.06 122 GLY A N 1
ATOM 930 C CA . GLY A 1 122 ? 2.947 4.228 -3.724 1.00 96.06 122 GLY A CA 1
ATOM 931 C C . GLY A 1 122 ? 2.416 5.516 -3.090 1.00 96.06 122 GLY A C 1
ATOM 932 O O . GLY A 1 122 ? 2.581 5.723 -1.888 1.00 96.06 122 GLY A O 1
ATOM 933 N N . ILE A 1 123 ? 1.703 6.340 -3.867 1.00 97.06 123 ILE A N 1
ATOM 934 C CA . ILE A 1 123 ? 1.085 7.584 -3.376 1.00 97.06 123 ILE A CA 1
ATOM 935 C C . ILE A 1 123 ? 0.061 7.285 -2.277 1.00 97.06 123 ILE A C 1
ATOM 937 O O . ILE A 1 123 ? 0.121 7.880 -1.204 1.00 97.06 123 ILE A O 1
ATOM 941 N N . LEU A 1 124 ? -0.862 6.350 -2.511 1.00 96.88 124 LEU A N 1
ATOM 942 C CA . LEU A 1 124 ? -1.896 5.993 -1.539 1.00 96.88 124 LEU A CA 1
ATOM 943 C C . LEU A 1 124 ? -1.293 5.421 -0.253 1.00 96.88 124 LEU A C 1
ATOM 945 O O . LEU A 1 124 ? -1.756 5.762 0.834 1.00 96.88 124 LEU A O 1
ATOM 949 N N . ALA A 1 125 ? -0.248 4.595 -0.351 1.00 97.25 125 ALA A N 1
ATOM 950 C CA . ALA A 1 125 ? 0.470 4.086 0.813 1.00 97.25 125 ALA A CA 1
ATOM 951 C C . ALA A 1 125 ? 1.166 5.215 1.589 1.00 97.25 125 ALA A C 1
ATOM 953 O O . ALA A 1 125 ? 1.047 5.269 2.813 1.00 97.25 125 ALA A O 1
ATOM 954 N N . ALA A 1 126 ? 1.819 6.154 0.899 1.00 97.94 126 ALA A N 1
ATOM 955 C CA . ALA A 1 126 ? 2.458 7.301 1.538 1.00 97.94 126 ALA A CA 1
ATOM 956 C C . ALA A 1 126 ? 1.427 8.193 2.247 1.00 97.94 126 ALA A C 1
ATOM 958 O O . ALA A 1 126 ? 1.591 8.504 3.425 1.00 97.94 126 ALA A O 1
ATOM 959 N N . LEU A 1 127 ? 0.320 8.529 1.577 1.00 97.88 127 LEU A N 1
ATOM 960 C CA . LEU A 1 127 ? -0.768 9.314 2.167 1.00 97.88 127 LEU A CA 1
ATOM 961 C C . LEU A 1 127 ? -1.410 8.593 3.356 1.00 97.88 127 LEU A C 1
ATOM 963 O O . LEU A 1 127 ? -1.629 9.207 4.397 1.00 97.88 127 LEU A O 1
ATOM 967 N N . LYS A 1 128 ? -1.655 7.281 3.248 1.00 96.19 128 LYS A N 1
ATOM 968 C CA . LYS A 1 128 ? -2.168 6.462 4.352 1.00 96.19 128 LYS A CA 1
ATOM 969 C C . LYS A 1 128 ? -1.211 6.487 5.543 1.00 96.19 128 LYS A C 1
ATOM 971 O O . LYS A 1 128 ? -1.653 6.741 6.660 1.00 96.19 128 LYS A O 1
ATOM 976 N N . GLY A 1 129 ? 0.079 6.244 5.318 1.00 97.62 129 GLY A N 1
ATOM 977 C CA . GLY A 1 129 ? 1.098 6.260 6.366 1.00 97.62 129 GLY A CA 1
ATOM 978 C C . GLY A 1 129 ? 1.193 7.619 7.056 1.00 97.62 129 GLY A C 1
ATOM 979 O O . GLY A 1 129 ? 1.111 7.689 8.279 1.00 97.62 129 GLY A O 1
ATOM 980 N N . ALA A 1 130 ? 1.245 8.699 6.273 1.00 97.94 130 ALA A N 1
ATOM 981 C CA . ALA A 1 130 ? 1.229 10.065 6.787 1.00 97.94 130 ALA A CA 1
ATOM 982 C C . ALA A 1 130 ? -0.043 10.360 7.596 1.00 97.94 130 ALA A C 1
ATOM 984 O O . ALA A 1 130 ? 0.052 10.909 8.690 1.00 97.94 130 ALA A O 1
ATOM 985 N N . SER A 1 131 ? -1.219 9.943 7.111 1.00 97.25 131 SER A N 1
ATOM 986 C CA . SER A 1 131 ? -2.481 10.143 7.833 1.00 97.25 131 SER A CA 1
ATOM 987 C C . SER A 1 131 ? -2.495 9.420 9.180 1.00 97.25 131 SER A C 1
ATOM 989 O O . SER A 1 131 ? -2.901 10.010 10.169 1.00 97.25 131 SER A O 1
ATOM 991 N N . LEU A 1 132 ? -1.970 8.191 9.264 1.00 96.19 132 LEU A N 1
ATOM 992 C CA . LEU A 1 132 ? -1.892 7.455 10.530 1.00 96.19 132 LEU A CA 1
ATOM 993 C C . LEU A 1 132 ? -0.949 8.116 11.544 1.00 96.19 132 LEU A C 1
ATOM 995 O O . LEU A 1 132 ? -1.153 7.959 12.741 1.00 96.19 132 LEU A O 1
ATOM 999 N N . MET A 1 133 ? 0.070 8.844 11.083 1.00 96.81 133 MET A N 1
ATOM 1000 C CA . MET A 1 133 ? 1.004 9.542 11.971 1.00 96.81 133 MET A CA 1
ATOM 1001 C C . MET A 1 133 ? 0.507 10.931 12.383 1.00 96.81 133 MET A C 1
ATOM 1003 O O . MET A 1 133 ? 0.677 11.318 13.533 1.00 96.81 133 MET A O 1
ATOM 1007 N N . ALA A 1 134 ? -0.063 11.689 11.444 1.00 96.31 134 ALA A N 1
ATOM 1008 C CA . ALA A 1 134 ? -0.406 13.097 11.639 1.00 96.31 134 ALA A CA 1
ATOM 1009 C C . ALA A 1 134 ? -1.866 13.323 12.058 1.00 96.31 134 ALA A C 1
ATOM 1011 O O . ALA A 1 134 ? -2.160 14.331 12.692 1.00 96.31 134 ALA A O 1
ATOM 1012 N N . ALA A 1 135 ? -2.772 12.422 11.674 1.00 94.69 135 ALA A N 1
ATOM 1013 C CA . ALA A 1 135 ? -4.207 12.536 11.925 1.00 94.69 135 ALA A CA 1
ATOM 1014 C C . ALA A 1 135 ? -4.866 11.136 12.024 1.00 94.69 135 ALA A C 1
ATOM 1016 O O . ALA A 1 135 ? -5.670 10.750 11.159 1.00 94.69 135 ALA A O 1
ATOM 1017 N N . PRO A 1 136 ? -4.493 10.325 13.036 1.00 92.38 136 PRO A N 1
ATOM 1018 C CA . PRO A 1 136 ? -4.953 8.939 13.188 1.00 92.38 136 PRO A CA 1
ATOM 1019 C C . PRO A 1 136 ? -6.482 8.801 13.290 1.00 92.38 136 PRO A C 1
ATOM 1021 O O . PRO A 1 136 ? -7.029 7.734 12.995 1.00 92.38 136 PRO A O 1
ATOM 1024 N N . GLU A 1 137 ? -7.193 9.876 13.632 1.00 93.56 137 GLU A N 1
ATOM 1025 C CA . GLU A 1 137 ? -8.652 9.943 13.702 1.00 93.56 137 GLU A CA 1
ATOM 1026 C C . GLU A 1 137 ? -9.304 9.617 12.353 1.00 93.56 137 GLU A C 1
ATOM 1028 O O . GLU A 1 137 ? -10.339 8.948 12.321 1.00 93.56 137 GLU A O 1
ATOM 1033 N N . PHE A 1 138 ? -8.683 10.002 11.230 1.00 92.25 138 PHE A N 1
ATOM 1034 C CA . PHE A 1 138 ? -9.161 9.614 9.897 1.00 92.25 138 PHE A CA 1
ATOM 1035 C C . PHE A 1 138 ? -9.135 8.091 9.718 1.00 92.25 138 PHE A C 1
ATOM 1037 O O . PHE A 1 138 ? -10.086 7.500 9.201 1.00 92.25 138 PHE A O 1
ATOM 1044 N N . GLY A 1 139 ? -8.075 7.431 10.194 1.00 89.25 139 GLY A N 1
ATOM 1045 C CA . GLY A 1 139 ? -7.964 5.972 10.181 1.00 89.25 139 GLY A CA 1
ATOM 1046 C C . GLY A 1 139 ? -9.026 5.298 11.052 1.00 89.25 139 GLY A C 1
ATOM 1047 O O . GLY A 1 139 ? -9.628 4.301 10.638 1.00 89.25 139 GLY A O 1
ATOM 1048 N N . ALA A 1 140 ? -9.312 5.870 12.224 1.00 93.12 140 ALA A N 1
ATOM 1049 C CA . ALA A 1 140 ? -10.351 5.385 13.127 1.00 93.12 140 ALA A CA 1
ATOM 1050 C C . ALA A 1 140 ? -11.764 5.526 12.526 1.00 93.12 140 ALA A C 1
ATOM 1052 O O . ALA A 1 140 ? -12.565 4.594 12.610 1.00 93.12 140 ALA A O 1
ATOM 1053 N N . GLN A 1 141 ? -12.062 6.643 11.855 1.00 93.25 141 GLN A N 1
ATOM 1054 C CA . GLN A 1 141 ? -13.347 6.856 11.176 1.00 93.25 141 GLN A CA 1
ATOM 1055 C C . GLN A 1 141 ? -13.564 5.858 10.032 1.00 93.25 141 GLN A C 1
ATOM 1057 O O . GLN A 1 141 ? -14.614 5.216 9.961 1.00 93.25 141 GLN A O 1
ATOM 1062 N N . LEU A 1 142 ? -12.558 5.668 9.172 1.00 89.94 142 LEU A N 1
ATOM 1063 C CA . LEU A 1 142 ? -12.615 4.679 8.089 1.00 89.94 142 LEU A CA 1
ATOM 1064 C C . LEU A 1 142 ? -12.803 3.260 8.632 1.00 89.94 142 LEU A C 1
ATOM 1066 O O . LEU A 1 142 ? -13.587 2.481 8.088 1.00 89.94 142 LEU A O 1
ATOM 1070 N N . THR A 1 143 ? -12.131 2.939 9.738 1.00 89.94 143 THR A N 1
ATOM 1071 C CA . THR A 1 143 ? -12.295 1.666 10.444 1.00 89.94 143 THR A CA 1
ATOM 1072 C C . THR A 1 143 ? -13.738 1.471 10.912 1.00 89.94 143 THR A C 1
ATOM 1074 O O . THR A 1 143 ? -14.336 0.432 10.636 1.00 89.94 143 THR A O 1
ATOM 1077 N N . ALA A 1 144 ? -14.333 2.479 11.556 1.00 91.62 144 ALA A N 1
ATOM 1078 C CA . ALA A 1 144 ? -15.709 2.412 12.042 1.00 91.62 144 ALA A CA 1
ATOM 1079 C C . ALA A 1 144 ? -16.732 2.207 10.909 1.00 91.62 144 ALA A C 1
ATOM 1081 O O . ALA A 1 144 ? -17.681 1.442 11.076 1.00 91.62 144 ALA A O 1
ATOM 1082 N N . ILE A 1 145 ? -16.530 2.847 9.751 1.00 90.00 145 ILE A N 1
ATOM 1083 C CA . ILE A 1 145 ? -17.369 2.646 8.557 1.00 90.00 145 ILE A CA 1
ATOM 1084 C C . ILE A 1 145 ? -17.223 1.210 8.040 1.00 90.00 145 ILE A C 1
ATOM 1086 O O . ILE A 1 145 ? -18.218 0.542 7.768 1.00 90.00 145 ILE A O 1
ATOM 1090 N N . THR A 1 146 ? -15.985 0.726 7.943 1.00 85.56 146 THR A N 1
ATOM 1091 C CA . THR A 1 146 ? -15.667 -0.581 7.352 1.00 85.56 146 THR A CA 1
ATOM 1092 C C . THR A 1 146 ? -16.244 -1.738 8.170 1.00 85.56 146 THR A C 1
ATOM 1094 O O . THR A 1 146 ? -16.821 -2.659 7.603 1.00 85.56 146 THR A O 1
ATOM 1097 N N . ILE A 1 147 ? -16.160 -1.669 9.502 1.00 88.44 147 ILE A N 1
ATOM 1098 C CA . ILE A 1 147 ? -16.683 -2.713 10.403 1.00 88.44 147 ILE A CA 1
ATOM 1099 C C . ILE A 1 147 ? -18.217 -2.769 10.376 1.00 88.44 147 ILE A C 1
ATOM 1101 O O . ILE A 1 147 ? -18.808 -3.831 10.535 1.00 88.44 147 ILE A O 1
ATOM 1105 N N . ARG A 1 148 ? -18.885 -1.634 10.138 1.00 88.62 148 ARG A N 1
ATOM 1106 C CA . ARG A 1 148 ? -20.354 -1.570 10.038 1.00 88.62 148 ARG A CA 1
ATOM 1107 C C . ARG A 1 148 ? -20.892 -2.035 8.683 1.00 88.62 148 ARG A C 1
ATOM 1109 O O . ARG A 1 148 ? -22.098 -2.216 8.546 1.00 88.62 148 ARG A O 1
ATOM 1116 N N . ALA A 1 149 ? -20.023 -2.213 7.690 1.00 89.56 149 ALA A N 1
ATOM 1117 C CA . ALA A 1 149 ? -20.390 -2.558 6.323 1.00 89.56 149 ALA A CA 1
ATOM 1118 C C . ALA A 1 149 ? -19.601 -3.794 5.842 1.00 89.56 149 ALA A C 1
ATOM 1120 O O . ALA A 1 149 ? -18.717 -3.672 4.993 1.00 89.56 149 ALA A O 1
ATOM 1121 N N . PRO A 1 150 ? -19.926 -5.006 6.328 1.00 85.62 150 PRO A N 1
ATOM 1122 C CA . PRO A 1 150 ? -19.179 -6.223 5.996 1.00 85.62 150 PRO A CA 1
ATOM 1123 C C . PRO A 1 150 ? -19.126 -6.502 4.485 1.00 85.62 150 PRO A C 1
ATOM 1125 O O . PRO A 1 150 ? -18.091 -6.910 3.966 1.00 85.62 150 PRO A O 1
ATOM 1128 N N . LEU A 1 151 ? -20.201 -6.197 3.748 1.00 89.62 151 LEU A N 1
ATOM 1129 C CA . LEU A 1 151 ? -20.226 -6.315 2.284 1.00 89.62 151 LEU A CA 1
ATOM 1130 C C . LEU A 1 151 ? -19.249 -5.352 1.591 1.00 89.62 151 LEU A C 1
ATOM 1132 O O . LEU A 1 151 ? -18.657 -5.714 0.576 1.00 89.62 151 LEU A O 1
ATOM 1136 N N . LEU A 1 152 ? -19.048 -4.148 2.140 1.00 88.44 152 LEU A N 1
ATOM 1137 C CA . LEU A 1 152 ? -18.063 -3.194 1.625 1.00 88.44 152 LEU A CA 1
ATOM 1138 C C . LEU A 1 152 ? -16.647 -3.747 1.806 1.00 88.44 152 LEU A C 1
ATOM 1140 O O . LEU A 1 152 ? -15.844 -3.687 0.878 1.00 88.44 152 LEU A O 1
ATOM 1144 N N . LEU A 1 153 ? -16.355 -4.323 2.977 1.00 88.50 153 LEU A N 1
ATOM 1145 C CA . LEU A 1 153 ? -15.059 -4.933 3.268 1.00 88.50 153 LEU A CA 1
ATOM 1146 C C . LEU A 1 153 ? -14.787 -6.146 2.366 1.00 88.50 153 LEU A C 1
ATOM 1148 O O . LEU A 1 153 ? -13.699 -6.254 1.804 1.00 88.50 153 LEU A O 1
ATOM 1152 N N . GLN A 1 154 ? -15.774 -7.023 2.176 1.00 91.62 154 GLN A N 1
ATOM 1153 C CA . GLN A 1 154 ? -15.661 -8.167 1.266 1.00 91.62 154 GLN A CA 1
ATOM 1154 C C . GLN A 1 154 ? -15.460 -7.718 -0.181 1.00 91.62 154 GLN A C 1
ATOM 1156 O O . GLN A 1 154 ? -14.553 -8.208 -0.851 1.00 91.62 154 GLN A O 1
ATOM 1161 N N . GLY A 1 155 ? -16.250 -6.749 -0.650 1.00 94.38 155 GLY A N 1
ATOM 1162 C CA . GLY A 1 155 ? -16.099 -6.174 -1.984 1.00 94.38 155 GLY A CA 1
ATOM 1163 C C . GLY A 1 155 ? -14.710 -5.567 -2.190 1.00 94.38 155 GLY A C 1
ATOM 1164 O O . GLY A 1 155 ? -14.043 -5.875 -3.177 1.00 94.38 155 GLY A O 1
ATOM 1165 N N . ALA A 1 156 ? -14.226 -4.779 -1.226 1.00 92.12 156 ALA A N 1
ATOM 1166 C CA . ALA A 1 156 ? -12.882 -4.209 -1.258 1.00 92.12 156 ALA A CA 1
ATOM 1167 C C . ALA A 1 156 ? -11.792 -5.293 -1.259 1.00 92.12 156 ALA A C 1
ATOM 1169 O O . ALA A 1 156 ? -10.823 -5.178 -2.008 1.00 92.12 156 ALA A O 1
ATOM 1170 N N . ALA A 1 157 ? -11.953 -6.363 -0.476 1.00 94.81 157 ALA A N 1
ATOM 1171 C CA . ALA A 1 157 ? -11.010 -7.475 -0.450 1.00 94.81 157 ALA A CA 1
ATOM 1172 C C . ALA A 1 157 ? -10.998 -8.255 -1.777 1.00 94.81 157 ALA A C 1
ATOM 1174 O O . ALA A 1 157 ? -9.923 -8.585 -2.270 1.00 94.81 157 ALA A O 1
ATOM 1175 N N . VAL A 1 158 ? -12.154 -8.491 -2.408 1.00 97.62 158 VAL A N 1
ATOM 1176 C CA . VAL A 1 158 ? -12.227 -9.111 -3.744 1.00 97.62 158 VAL A CA 1
ATOM 1177 C C . VAL A 1 158 ? -11.563 -8.222 -4.796 1.00 97.62 158 VAL A C 1
ATOM 1179 O O . VAL A 1 158 ? -10.761 -8.711 -5.58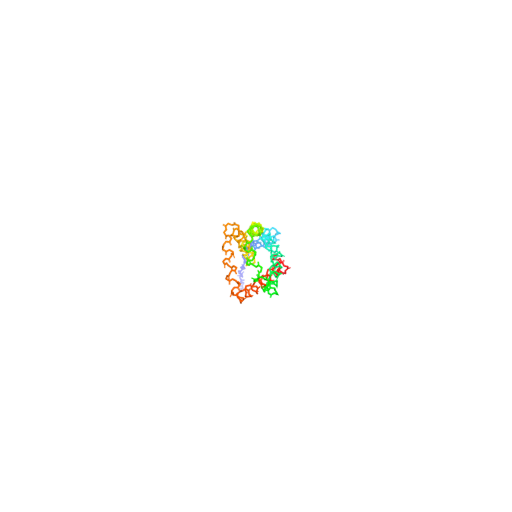8 1.00 97.62 158 VAL A O 1
ATOM 1182 N N . LEU A 1 159 ? -11.830 -6.913 -4.786 1.00 97.12 159 LEU A N 1
ATOM 1183 C CA . LEU A 1 159 ? -11.164 -5.970 -5.689 1.00 97.12 159 LEU A CA 1
ATOM 1184 C C . LEU A 1 159 ? -9.646 -5.970 -5.483 1.00 97.12 159 LEU A C 1
ATOM 1186 O O . LEU A 1 159 ? -8.895 -6.017 -6.455 1.00 97.12 159 LEU A O 1
ATOM 1190 N N . LEU A 1 160 ? -9.193 -5.979 -4.227 1.00 96.75 160 LEU A N 1
ATOM 1191 C CA . LEU A 1 160 ? -7.777 -6.055 -3.881 1.00 96.75 160 LEU A CA 1
ATOM 1192 C C . LEU A 1 160 ? -7.144 -7.369 -4.359 1.00 96.75 160 LEU A C 1
ATOM 1194 O O . LEU A 1 160 ? -6.024 -7.357 -4.868 1.00 96.75 160 LEU A O 1
ATOM 1198 N N . LEU A 1 161 ? -7.869 -8.487 -4.253 1.00 98.31 161 LEU A N 1
ATOM 1199 C CA . LEU A 1 161 ? -7.429 -9.792 -4.743 1.00 98.31 161 LEU A CA 1
ATOM 1200 C C . LEU A 1 161 ? -7.248 -9.782 -6.262 1.00 98.31 161 LEU A C 1
ATOM 1202 O O . LEU A 1 161 ? -6.208 -10.214 -6.755 1.00 98.31 161 LEU A O 1
ATOM 1206 N N . LEU A 1 162 ? -8.231 -9.261 -7.001 1.00 98.31 162 LEU A N 1
ATOM 1207 C CA . LEU A 1 162 ? -8.173 -9.148 -8.460 1.00 98.31 162 LEU A CA 1
ATOM 1208 C C . LEU A 1 162 ? -7.044 -8.213 -8.904 1.00 98.31 162 LEU A C 1
ATOM 1210 O O . LEU A 1 162 ? -6.299 -8.536 -9.828 1.00 98.31 162 LEU A O 1
ATOM 1214 N N . PHE A 1 163 ? -6.877 -7.085 -8.215 1.00 98.19 163 PHE A N 1
ATOM 1215 C CA . PHE A 1 163 ? -5.800 -6.138 -8.476 1.00 98.19 163 PHE A CA 1
ATOM 1216 C C . PHE A 1 163 ? -4.420 -6.758 -8.2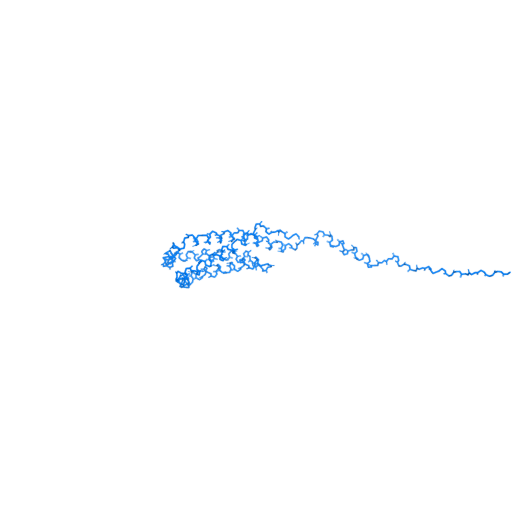15 1.00 98.19 163 PHE A C 1
ATOM 1218 O O . PHE A 1 163 ? -3.526 -6.665 -9.058 1.00 98.19 163 PHE A O 1
ATOM 1225 N N . GLY A 1 164 ? -4.257 -7.462 -7.092 1.00 97.56 164 GLY A N 1
ATOM 1226 C CA . GLY A 1 164 ? -3.037 -8.198 -6.760 1.00 97.56 164 GLY A CA 1
ATOM 1227 C C . GLY A 1 164 ? -2.735 -9.326 -7.749 1.00 97.56 164 GLY A C 1
ATOM 1228 O O . GLY A 1 164 ? -1.586 -9.490 -8.166 1.00 97.56 164 GLY A O 1
ATOM 1229 N N . ALA A 1 165 ? -3.757 -10.065 -8.189 1.00 98.00 165 ALA A N 1
ATOM 1230 C CA . ALA A 1 165 ? -3.635 -11.099 -9.215 1.00 98.00 165 ALA A CA 1
ATOM 1231 C C . ALA A 1 165 ? -3.204 -10.512 -10.564 1.00 98.00 165 ALA A C 1
ATOM 1233 O O . ALA A 1 165 ? -2.291 -11.039 -11.197 1.00 98.00 165 ALA A O 1
ATOM 1234 N N . TRP A 1 166 ? -3.791 -9.386 -10.974 1.00 97.69 166 TRP A N 1
ATOM 1235 C CA . TRP A 1 166 ? -3.408 -8.689 -12.199 1.00 97.69 166 TRP A CA 1
ATOM 1236 C C . TRP A 1 166 ? -1.966 -8.170 -12.148 1.00 97.69 166 TRP A C 1
ATOM 1238 O O . TRP A 1 166 ? -1.194 -8.427 -13.072 1.00 97.69 166 TRP A O 1
ATOM 1248 N N . LEU A 1 167 ? -1.553 -7.516 -11.057 1.00 96.38 167 LEU A N 1
ATOM 1249 C CA . LEU A 1 167 ? -0.162 -7.078 -10.893 1.00 96.38 167 LEU A CA 1
ATOM 1250 C C . LEU A 1 167 ? 0.806 -8.263 -10.842 1.00 96.38 167 LEU A C 1
ATOM 1252 O O . LEU A 1 167 ? 1.885 -8.195 -11.428 1.00 96.38 167 LEU A O 1
ATOM 1256 N N . SER A 1 168 ? 0.410 -9.377 -10.226 1.00 96.88 168 SER A N 1
ATOM 1257 C CA . SER A 1 168 ? 1.216 -10.601 -10.246 1.00 96.88 168 SER A CA 1
ATOM 1258 C C . SER A 1 168 ? 1.307 -11.207 -11.644 1.00 96.88 168 SER A C 1
ATOM 1260 O O . SER A 1 168 ? 2.354 -11.681 -12.073 1.00 96.88 168 SER A O 1
ATOM 1262 N N . PHE A 1 169 ? 0.250 -11.127 -12.439 1.00 96.19 169 PHE A N 1
ATOM 1263 C CA . PHE A 1 169 ? 0.352 -11.515 -13.835 1.00 96.19 169 PHE A CA 1
ATOM 1264 C C . PHE A 1 169 ? 1.350 -10.619 -14.591 1.00 96.19 169 PHE A C 1
ATOM 1266 O O . PHE A 1 169 ? 2.256 -11.118 -15.260 1.00 96.19 169 PHE A O 1
ATOM 1273 N N . VAL A 1 170 ? 1.259 -9.296 -14.420 1.00 93.81 170 VAL A N 1
ATOM 1274 C CA . VAL A 1 170 ? 2.165 -8.336 -15.072 1.00 93.81 170 VAL A CA 1
ATOM 1275 C C . VAL A 1 170 ? 3.621 -8.522 -14.634 1.00 93.81 170 VAL A C 1
ATOM 1277 O O . VAL A 1 170 ? 4.527 -8.489 -15.466 1.00 93.81 170 VAL A O 1
ATOM 1280 N N . GLY A 1 171 ? 3.871 -8.736 -13.343 1.00 92.12 171 GLY A N 1
ATOM 1281 C CA . GLY A 1 171 ? 5.221 -8.863 -12.799 1.00 92.12 171 GLY A CA 1
ATOM 1282 C C . GLY A 1 171 ? 5.979 -10.073 -13.348 1.00 92.12 171 GLY A C 1
ATOM 1283 O O . GLY A 1 171 ? 7.166 -9.968 -13.672 1.00 92.12 171 GLY A O 1
ATOM 1284 N N . TRP A 1 172 ? 5.319 -11.225 -13.473 1.00 92.25 172 TRP A N 1
ATOM 1285 C CA . TRP A 1 172 ? 5.980 -12.479 -13.851 1.00 92.25 172 TRP A CA 1
ATOM 1286 C C . TRP A 1 172 ? 5.810 -12.862 -15.318 1.00 92.25 172 TRP A C 1
ATOM 1288 O O . TRP A 1 172 ? 6.733 -13.445 -15.882 1.00 92.25 172 TRP A O 1
ATOM 1298 N N . PHE A 1 173 ? 4.683 -12.521 -15.945 1.00 87.62 173 PHE A N 1
ATOM 1299 C CA . PHE A 1 173 ? 4.303 -13.089 -17.242 1.00 87.62 173 PHE A CA 1
ATOM 1300 C C . PHE A 1 173 ? 4.189 -12.068 -18.381 1.00 87.62 173 PHE A C 1
ATOM 1302 O O . PHE A 1 173 ? 4.160 -12.475 -19.544 1.00 87.62 173 PHE A O 1
ATOM 1309 N N . ALA A 1 174 ? 4.171 -10.756 -18.109 1.00 78.88 174 ALA A N 1
ATOM 1310 C CA . ALA A 1 174 ? 4.196 -9.767 -19.188 1.00 78.88 174 ALA A CA 1
ATOM 1311 C C . ALA A 1 174 ? 5.530 -9.844 -19.955 1.00 78.88 174 ALA A C 1
ATOM 1313 O O . ALA A 1 174 ? 6.606 -9.642 -19.382 1.00 78.88 174 ALA A O 1
ATOM 1314 N N . LYS A 1 175 ? 5.458 -10.145 -21.260 1.00 69.06 175 LYS A N 1
ATOM 1315 C CA . LYS A 1 175 ? 6.626 -10.245 -22.151 1.00 69.06 175 LYS A CA 1
ATOM 1316 C C . LYS A 1 175 ? 7.453 -8.954 -22.101 1.00 69.06 175 LYS A C 1
ATOM 1318 O O . LYS A 1 175 ? 6.896 -7.858 -22.041 1.00 69.06 175 LYS A O 1
ATOM 1323 N N . ARG A 1 176 ? 8.786 -9.079 -22.173 1.00 59.62 176 ARG A N 1
ATOM 1324 C CA . ARG A 1 176 ? 9.644 -7.943 -22.544 1.00 59.62 176 ARG A CA 1
ATOM 1325 C C . ARG A 1 176 ? 9.203 -7.517 -23.944 1.00 59.62 176 ARG A C 1
ATOM 1327 O O . ARG A 1 176 ? 9.285 -8.327 -24.862 1.00 59.62 176 ARG A O 1
ATOM 1334 N N . SER A 1 177 ? 8.667 -6.311 -24.087 1.00 51.78 177 SER A N 1
ATOM 1335 C CA . SER A 1 177 ? 8.585 -5.664 -25.393 1.00 51.78 177 SER A CA 1
ATOM 1336 C C . SER A 1 177 ? 10.026 -5.495 -25.871 1.00 51.78 177 SER A C 1
ATOM 1338 O O . SER A 1 177 ? 10.760 -4.711 -25.270 1.00 51.78 177 SER A O 1
ATOM 1340 N N . ALA A 1 178 ? 10.428 -6.359 -26.805 1.00 38.72 178 ALA A N 1
ATOM 1341 C CA . ALA A 1 178 ? 11.666 -6.257 -27.568 1.00 38.72 178 ALA A CA 1
ATOM 1342 C C . ALA A 1 178 ? 11.537 -5.172 -28.641 1.00 38.72 178 ALA A C 1
ATOM 1344 O O . ALA A 1 178 ? 10.376 -4.859 -29.005 1.00 38.72 178 ALA A O 1
#

Secondary structure (DSSP, 8-state):
---------------S--HHHHHHHHHHHHHTSHHHHS--HHHHHHHHHHHHHHHHHHHHHHHHHHHHHHSHHHHHHHHHHHHH-HHHHHHHHHHHHHHHHHHHHH----SSHHHHHHHHHHHHHHHHHHHHHH-HHHHHHHHHHHHH-HHHHHHHHHHHHHHHHHHHHHHHHS----